Protein AF-Q7GEY7-F1 (afdb_monomer)

Radius of gyration: 15.97 Å; Cα contacts (8 Å, |Δi|>4): 16; chains: 1; bounding box: 35×17×44 Å

Foldseek 3Di:
DVVVVVCVCCVVVLVVVLVVCLVVVVVVQVVCCVVVVHPGGPPPVVNVVVNVCSNVVD

Sequence (58 aa):
DPILYQHLFWFFGHPEVYILILPGFGMVSHIISQESGKKEAFGTLGMIYAMLAIGILG

Organism: Artemia sp. (NCBI:txid6662)

Structure (mmCIF, N/CA/C/O backbone):
data_AF-Q7GEY7-F1
#
_entry.id   AF-Q7GEY7-F1
#
loop_
_atom_site.group_PDB
_atom_site.id
_atom_site.type_symbol
_atom_site.label_atom_id
_atom_site.label_alt_id
_atom_site.label_comp_id
_atom_site.label_asym_id
_atom_site.label_entity_id
_atom_site.label_seq_id
_atom_site.pdbx_PDB_ins_code
_atom_site.Cartn_x
_atom_site.Cartn_y
_atom_site.Cartn_z
_atom_site.occupancy
_atom_site.B_iso_or_equiv
_atom_site.auth_seq_id
_atom_site.auth_comp_id
_atom_site.auth_asym_id
_atom_site.auth_atom_id
_atom_site.pdbx_PDB_model_num
ATOM 1 N N . ASP A 1 1 ? 16.747 -5.298 -26.421 1.00 87.69 1 ASP A N 1
ATOM 2 C CA . ASP A 1 1 ? 16.921 -6.669 -25.917 1.00 87.69 1 ASP A CA 1
ATOM 3 C C . ASP A 1 1 ? 15.655 -7.080 -25.160 1.00 87.69 1 ASP A C 1
ATOM 5 O O . ASP A 1 1 ? 15.252 -6.328 -24.275 1.00 87.69 1 ASP A O 1
ATOM 9 N N . PRO A 1 2 ? 14.959 -8.165 -25.539 1.00 89.44 2 PRO A N 1
ATOM 10 C CA . PRO A 1 2 ? 13.683 -8.553 -24.928 1.00 89.44 2 PRO A CA 1
ATOM 11 C C . PRO A 1 2 ? 13.774 -8.845 -23.418 1.00 89.44 2 PRO A C 1
ATOM 13 O O . PRO A 1 2 ? 12.796 -8.635 -22.706 1.00 89.44 2 PRO A O 1
ATOM 16 N N . ILE A 1 3 ? 14.942 -9.240 -22.901 1.00 93.44 3 ILE A N 1
ATOM 17 C CA . ILE A 1 3 ? 15.159 -9.472 -21.461 1.00 93.44 3 ILE A CA 1
ATOM 18 C C . ILE A 1 3 ? 15.276 -8.152 -20.692 1.00 93.44 3 ILE A C 1
ATOM 20 O O . ILE A 1 3 ? 14.767 -8.037 -19.576 1.00 93.44 3 ILE A O 1
ATOM 24 N N . LEU A 1 4 ? 15.879 -7.127 -21.301 1.00 92.38 4 LEU A N 1
ATOM 25 C CA . LEU A 1 4 ? 15.949 -5.784 -20.718 1.00 92.38 4 LEU A CA 1
ATOM 26 C C . LEU A 1 4 ? 14.549 -5.176 -20.551 1.00 92.38 4 LEU A C 1
ATOM 28 O O . LEU A 1 4 ? 14.264 -4.561 -19.528 1.00 92.38 4 LEU A O 1
ATOM 32 N N . TYR A 1 5 ? 13.656 -5.392 -21.521 1.00 92.69 5 TYR A N 1
ATOM 33 C CA . TYR A 1 5 ? 12.268 -4.942 -21.414 1.00 92.69 5 TYR A CA 1
ATOM 34 C C . TYR A 1 5 ? 11.520 -5.643 -20.272 1.00 92.69 5 TYR A C 1
ATOM 36 O O . TYR A 1 5 ? 10.804 -4.981 -19.530 1.00 92.69 5 TYR A O 1
ATOM 44 N N . GLN A 1 6 ? 11.722 -6.951 -20.075 1.00 90.00 6 GLN A N 1
ATOM 45 C CA . GLN A 1 6 ? 11.109 -7.678 -18.956 1.00 90.00 6 GLN A CA 1
ATOM 46 C C . GLN A 1 6 ? 11.583 -7.163 -17.592 1.00 90.00 6 GLN A C 1
ATOM 48 O O . GLN A 1 6 ? 10.765 -7.014 -16.689 1.00 90.00 6 GLN A O 1
ATOM 53 N N . HIS A 1 7 ? 12.874 -6.846 -17.447 1.00 92.69 7 HIS A N 1
ATOM 54 C CA . HIS A 1 7 ? 13.395 -6.259 -16.209 1.00 92.69 7 HIS A CA 1
ATOM 55 C C . HIS A 1 7 ? 12.764 -4.898 -15.932 1.00 92.69 7 HIS A C 1
ATOM 57 O O . HIS A 1 7 ? 12.301 -4.666 -14.825 1.00 92.69 7 HIS A O 1
ATOM 63 N N . LEU A 1 8 ? 12.689 -4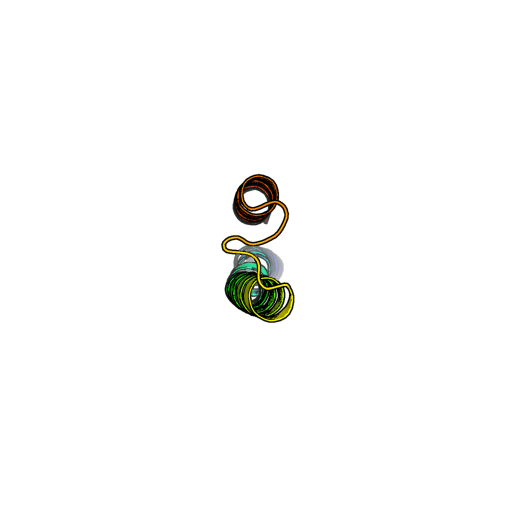.024 -16.939 1.00 91.56 8 LEU A N 1
ATOM 64 C CA . LEU A 1 8 ? 12.053 -2.715 -16.786 1.00 91.56 8 LEU A CA 1
ATOM 65 C C . LEU A 1 8 ? 10.557 -2.845 -16.478 1.00 91.56 8 LEU A C 1
ATOM 67 O O . LEU A 1 8 ? 10.052 -2.150 -15.604 1.00 91.56 8 LEU A O 1
ATOM 71 N N . PHE A 1 9 ? 9.859 -3.763 -17.147 1.00 93.00 9 PHE A N 1
ATOM 72 C CA . PHE A 1 9 ? 8.440 -4.012 -16.918 1.00 93.00 9 PHE A CA 1
ATOM 73 C C . PHE A 1 9 ? 8.162 -4.439 -15.475 1.00 93.00 9 PHE A C 1
ATOM 75 O O . PHE A 1 9 ? 7.324 -3.835 -14.818 1.00 93.00 9 PHE A O 1
ATOM 82 N N . TRP A 1 10 ? 8.881 -5.436 -14.955 1.00 91.19 10 TRP A N 1
ATOM 83 C CA . TRP A 1 10 ? 8.658 -5.922 -13.591 1.00 91.19 10 TRP A CA 1
ATOM 84 C C . TRP A 1 10 ? 9.208 -4.980 -12.519 1.00 91.19 10 TRP A C 1
ATOM 86 O O . TRP A 1 10 ? 8.609 -4.87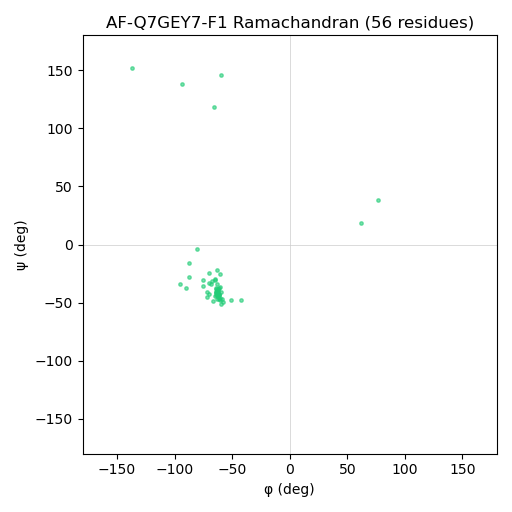7 -11.452 1.00 91.19 10 TRP A O 1
ATOM 96 N N . PHE A 1 11 ? 10.279 -4.240 -12.818 1.00 90.88 11 PHE A N 1
ATOM 97 C CA . PHE A 1 11 ? 10.825 -3.218 -11.924 1.00 90.88 11 PHE A CA 1
ATOM 98 C C . PHE A 1 11 ? 9.837 -2.074 -11.662 1.00 90.88 11 PHE A C 1
ATOM 100 O O . PHE A 1 11 ? 9.818 -1.546 -10.559 1.00 90.88 11 PHE A O 1
ATOM 107 N N . PHE A 1 12 ? 9.001 -1.701 -12.638 1.00 89.88 12 PHE A N 1
ATOM 108 C CA . PHE A 1 12 ? 7.954 -0.688 -12.437 1.00 89.88 12 PHE A CA 1
ATOM 109 C C . PHE A 1 12 ? 6.584 -1.286 -12.098 1.00 89.88 12 PHE A C 1
ATOM 111 O O . PHE A 1 12 ? 5.852 -0.710 -11.297 1.00 89.88 12 PHE A O 1
ATOM 118 N N . GLY A 1 13 ? 6.249 -2.451 -12.653 1.00 90.94 13 GLY A N 1
ATOM 119 C CA . GLY A 1 13 ? 4.946 -3.087 -12.463 1.00 90.94 13 GLY A CA 1
ATOM 120 C C . GLY A 1 13 ? 4.727 -3.630 -11.050 1.00 90.94 13 GLY A C 1
ATOM 121 O O . GLY A 1 13 ? 3.605 -3.593 -10.550 1.00 90.94 13 GLY A O 1
ATOM 122 N N . HIS A 1 14 ? 5.780 -4.103 -10.377 1.00 89.44 14 HIS A N 1
ATOM 123 C CA . HIS A 1 14 ? 5.665 -4.602 -9.005 1.00 89.44 14 HIS A CA 1
ATOM 124 C C . HIS A 1 14 ? 5.430 -3.458 -7.989 1.00 89.44 14 HIS A C 1
ATOM 126 O O . HIS A 1 14 ? 4.454 -3.529 -7.241 1.00 89.44 14 HIS A O 1
ATOM 132 N N . PRO A 1 15 ? 6.158 -2.325 -8.043 1.00 90.62 15 PRO A N 1
ATOM 133 C CA . PRO A 1 15 ? 5.796 -1.126 -7.284 1.00 90.62 15 PRO A CA 1
ATOM 134 C C . PRO A 1 15 ? 4.420 -0.538 -7.632 1.00 90.62 15 PRO A C 1
ATOM 136 O O . PRO A 1 15 ? 3.712 -0.068 -6.739 1.00 90.62 15 PRO A O 1
ATOM 139 N N . GLU A 1 16 ? 4.009 -0.567 -8.905 1.00 92.38 16 GLU A N 1
ATOM 140 C CA . GLU A 1 16 ? 2.720 -0.018 -9.355 1.00 92.38 16 GLU A CA 1
ATOM 141 C C . GLU A 1 16 ? 1.536 -0.678 -8.638 1.00 92.38 16 GLU A C 1
ATOM 143 O O . GLU A 1 16 ? 0.666 0.016 -8.105 1.00 92.38 16 GLU A O 1
ATOM 148 N N . VAL A 1 17 ? 1.521 -2.012 -8.542 1.00 90.19 17 VAL A N 1
ATOM 149 C CA . VAL A 1 17 ? 0.422 -2.723 -7.869 1.00 90.19 17 VAL A CA 1
ATOM 150 C C . VAL A 1 17 ? 0.356 -2.418 -6.369 1.00 90.19 17 VAL A C 1
ATOM 152 O O . VAL A 1 17 ? -0.740 -2.373 -5.803 1.00 90.19 17 VAL A O 1
ATOM 155 N N . TYR A 1 18 ? 1.491 -2.138 -5.720 1.00 89.12 18 TYR A N 1
ATOM 156 C CA . TYR A 1 18 ? 1.510 -1.733 -4.314 1.00 89.12 18 TYR A CA 1
ATOM 157 C C . TYR A 1 18 ? 0.977 -0.319 -4.106 1.00 89.12 18 TYR A C 1
ATOM 159 O O . TYR A 1 18 ? 0.194 -0.080 -3.186 1.00 89.12 18 TYR A O 1
ATOM 167 N N . ILE A 1 19 ? 1.333 0.614 -4.987 1.00 89.06 19 ILE A 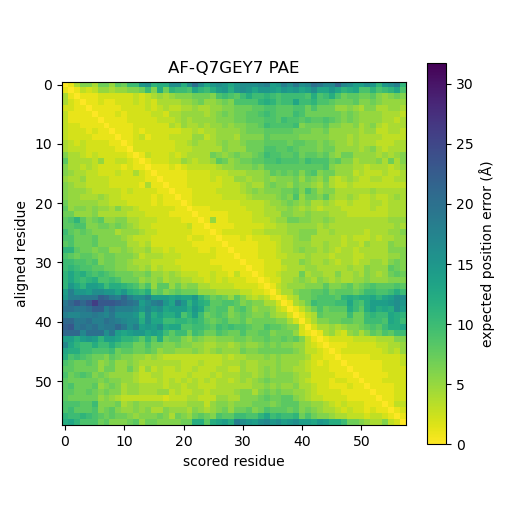N 1
ATOM 168 C CA . ILE A 1 19 ? 0.816 1.985 -4.933 1.00 89.06 19 ILE A CA 1
ATOM 169 C C . ILE A 1 19 ? -0.705 1.991 -5.113 1.00 89.06 19 ILE A C 1
ATOM 171 O O . ILE A 1 19 ? -1.400 2.740 -4.428 1.00 89.06 19 ILE A O 1
ATOM 175 N N . LEU A 1 20 ? -1.233 1.125 -5.979 1.00 89.56 20 LEU A N 1
ATOM 176 C CA . LEU A 1 20 ? -2.672 1.004 -6.206 1.00 89.56 20 LEU A CA 1
ATOM 177 C C . LEU A 1 20 ? -3.427 0.418 -5.000 1.00 89.56 20 LEU A C 1
ATOM 179 O O . LEU A 1 20 ? -4.560 0.826 -4.742 1.00 89.56 20 LEU A O 1
ATOM 183 N N . ILE A 1 21 ? -2.826 -0.503 -4.235 1.00 89.44 21 ILE A N 1
ATOM 184 C CA . ILE A 1 21 ? -3.510 -1.168 -3.110 1.00 89.44 21 ILE A CA 1
ATOM 185 C C . ILE A 1 21 ? -3.401 -0.408 -1.776 1.00 89.44 21 ILE A C 1
ATOM 187 O O . ILE A 1 21 ? -4.312 -0.487 -0.949 1.00 89.44 21 ILE A O 1
ATOM 191 N N . LEU A 1 22 ? -2.334 0.371 -1.565 1.00 88.56 22 LEU A N 1
ATOM 192 C CA . LEU A 1 22 ? -2.125 1.191 -0.361 1.00 88.56 22 LEU A CA 1
ATOM 193 C C . LEU A 1 22 ? -3.318 2.101 0.019 1.00 88.56 22 LEU A C 1
ATOM 195 O O . LEU A 1 22 ? -3.735 2.061 1.181 1.00 88.56 22 LEU A O 1
ATOM 199 N N . PRO A 1 23 ? -3.931 2.881 -0.896 1.00 87.50 23 PRO A N 1
ATOM 200 C CA . PRO A 1 23 ? -5.111 3.682 -0.561 1.00 87.50 23 PRO A CA 1
ATOM 201 C C . PRO A 1 23 ? -6.326 2.816 -0.195 1.00 87.50 23 PRO A C 1
ATOM 203 O O . PRO A 1 23 ? -7.132 3.217 0.646 1.00 87.50 23 PRO A O 1
ATOM 206 N N . GLY A 1 24 ? -6.434 1.609 -0.761 1.00 89.88 24 GLY A N 1
ATOM 207 C CA . GLY A 1 24 ? -7.460 0.629 -0.398 1.00 89.88 24 GLY A CA 1
ATOM 208 C C . GLY A 1 24 ? -7.369 0.215 1.071 1.00 89.88 24 GLY A C 1
ATOM 209 O O . GLY A 1 24 ? -8.372 0.251 1.784 1.00 89.88 24 GLY A O 1
ATOM 210 N N . PHE A 1 25 ? -6.161 -0.086 1.560 1.00 88.31 25 PHE A N 1
ATOM 211 C CA . PHE A 1 25 ? -5.941 -0.380 2.981 1.00 88.31 25 PHE A CA 1
ATO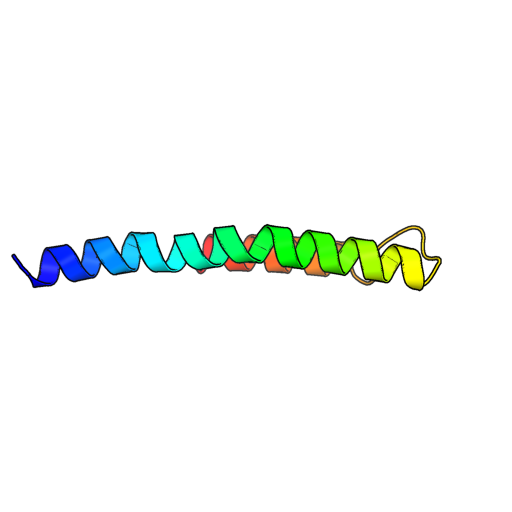M 212 C C . PHE A 1 25 ? -6.272 0.813 3.886 1.00 88.31 25 PHE A C 1
ATOM 214 O O . PHE A 1 25 ? -6.879 0.632 4.944 1.00 88.31 25 PHE A O 1
ATOM 221 N N . GLY A 1 26 ? -5.953 2.034 3.446 1.00 86.44 26 GLY A N 1
ATOM 222 C CA . GLY A 1 26 ? -6.341 3.265 4.137 1.00 86.44 26 GLY A CA 1
ATOM 223 C C . GLY A 1 26 ? -7.859 3.392 4.299 1.00 86.44 26 GLY A C 1
ATOM 224 O O . GLY A 1 26 ? -8.347 3.583 5.414 1.00 86.44 26 GLY A O 1
ATOM 225 N N . MET A 1 27 ? -8.620 3.206 3.218 1.00 88.75 27 MET A N 1
ATOM 226 C CA . MET A 1 27 ? -10.086 3.278 3.254 1.00 88.75 27 MET A CA 1
ATOM 227 C C . MET A 1 27 ? -10.701 2.208 4.160 1.00 88.75 27 MET A C 1
ATOM 229 O O . MET A 1 27 ? -11.553 2.525 4.990 1.00 88.75 27 MET A O 1
ATOM 233 N N . VAL A 1 28 ? -10.240 0.958 4.058 1.00 87.75 28 VAL A N 1
ATOM 234 C CA . VAL A 1 28 ? -10.729 -0.143 4.906 1.00 87.75 28 VAL A CA 1
ATOM 235 C C . VAL A 1 28 ? -10.479 0.153 6.386 1.00 87.75 28 VAL A C 1
ATOM 237 O O . VAL A 1 28 ? -11.367 -0.055 7.211 1.00 87.75 28 VAL A O 1
ATOM 240 N N . SER A 1 29 ? -9.313 0.705 6.733 1.00 85.81 29 SER A N 1
ATOM 241 C CA . SER A 1 29 ? -8.995 1.063 8.120 1.00 85.81 29 SER A CA 1
ATOM 242 C C . SER A 1 29 ? -9.932 2.129 8.693 1.00 85.81 29 SER A C 1
ATOM 244 O O . SER A 1 29 ? -10.368 2.022 9.84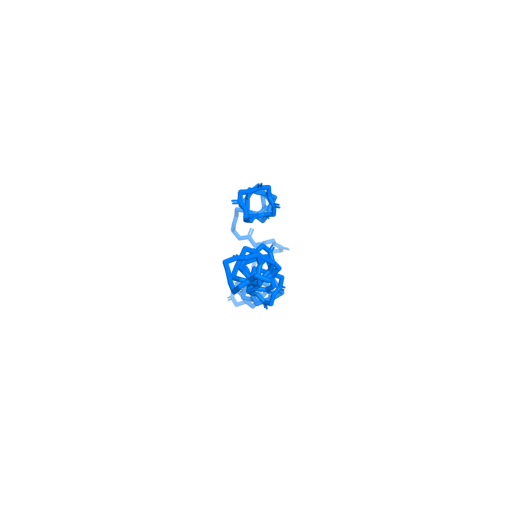2 1.00 85.81 29 SER A O 1
ATOM 246 N N . HIS A 1 30 ? -10.296 3.121 7.875 1.00 85.69 30 HIS A N 1
ATOM 247 C CA . HIS A 1 30 ? -11.192 4.196 8.275 1.00 85.69 30 HIS A CA 1
ATOM 248 C C . HIS A 1 30 ? -12.623 3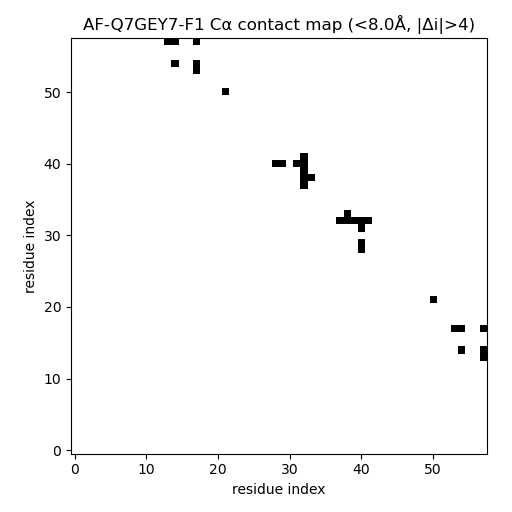.683 8.468 1.00 85.69 30 HIS A C 1
ATOM 250 O O . HIS A 1 30 ? -13.261 4.012 9.467 1.00 85.69 30 HIS A O 1
ATOM 256 N N . ILE A 1 31 ? -13.103 2.824 7.560 1.00 87.50 31 ILE A N 1
ATOM 257 C CA . ILE A 1 31 ? -14.424 2.188 7.666 1.00 87.50 31 ILE A CA 1
ATOM 258 C C . ILE A 1 31 ? -14.499 1.347 8.946 1.00 87.50 31 ILE A C 1
ATOM 260 O O . ILE A 1 31 ? -15.426 1.506 9.730 1.00 87.50 31 ILE A O 1
ATOM 264 N N . ILE A 1 32 ? -13.491 0.513 9.222 1.00 85.19 32 ILE A N 1
ATOM 265 C CA . ILE A 1 32 ? -13.463 -0.316 10.439 1.00 85.19 32 ILE A CA 1
ATOM 266 C C . ILE A 1 32 ? -13.444 0.550 11.705 1.00 85.19 32 ILE A C 1
ATOM 268 O O . ILE A 1 32 ? -14.129 0.220 12.675 1.00 85.19 32 ILE A O 1
ATOM 272 N N . SER A 1 33 ? -12.684 1.652 11.716 1.00 85.69 33 SER A N 1
ATOM 273 C CA . SER A 1 33 ? -12.648 2.584 12.853 1.00 85.69 33 SER A CA 1
ATOM 274 C C . SER A 1 33 ? -14.022 3.205 13.114 1.00 85.69 33 SER A C 1
ATOM 276 O O . SER A 1 33 ? -14.454 3.272 14.266 1.00 85.69 33 SER A O 1
ATOM 278 N N . GLN A 1 34 ? -14.716 3.606 12.044 1.00 84.62 34 GLN A N 1
ATOM 279 C CA . GLN A 1 34 ? -16.049 4.197 12.102 1.00 84.62 34 GLN A CA 1
ATOM 280 C C . GLN A 1 34 ? -17.100 3.188 12.587 1.00 84.62 34 GLN A C 1
ATOM 282 O O . GLN A 1 34 ? -17.826 3.483 13.535 1.00 84.62 34 GLN A O 1
ATOM 287 N N . GLU A 1 35 ? -17.123 1.982 12.017 1.00 84.44 35 GLU A N 1
ATOM 288 C CA . GLU A 1 35 ? -18.070 0.918 12.386 1.00 84.44 35 GLU A CA 1
ATOM 289 C C . GLU A 1 35 ? -17.827 0.379 13.805 1.00 84.44 35 GLU A C 1
ATOM 291 O O . GLU A 1 35 ? -18.759 0.000 14.510 1.00 84.44 35 GLU A O 1
ATOM 296 N N . SER A 1 36 ? -16.576 0.387 14.274 1.00 81.81 36 SER A N 1
ATOM 297 C CA . SER A 1 36 ? -16.224 -0.051 15.633 1.00 81.81 36 SER A CA 1
ATOM 2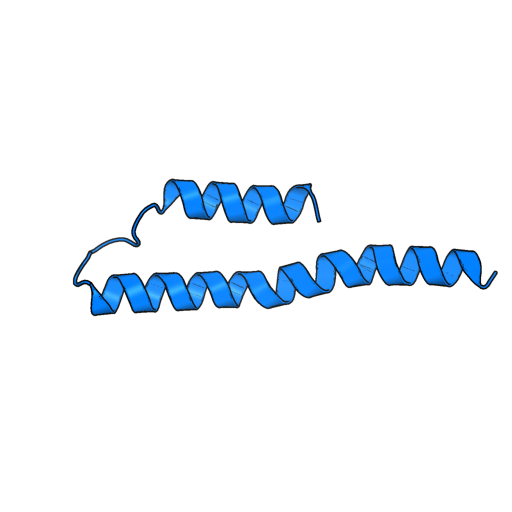98 C C . SER A 1 36 ? -16.485 1.015 16.706 1.00 81.81 36 SER A C 1
ATOM 300 O O . SER A 1 36 ? -16.229 0.762 17.885 1.00 81.81 36 SER A O 1
ATOM 302 N N . GLY A 1 37 ? -16.910 2.228 16.324 1.00 78.25 37 GLY A N 1
ATOM 303 C CA . GLY A 1 37 ? -17.078 3.365 17.237 1.00 78.25 37 GLY A CA 1
ATOM 304 C C . GLY A 1 37 ? -15.779 3.811 17.923 1.00 78.25 37 GLY A C 1
ATOM 305 O O . GLY A 1 37 ? -15.815 4.475 18.962 1.00 78.25 37 GLY A O 1
ATOM 306 N N . LYS A 1 38 ? -14.618 3.424 17.380 1.00 72.94 38 LYS A N 1
ATOM 307 C CA . LYS A 1 38 ? -13.301 3.741 17.938 1.00 72.94 38 LYS A CA 1
ATOM 30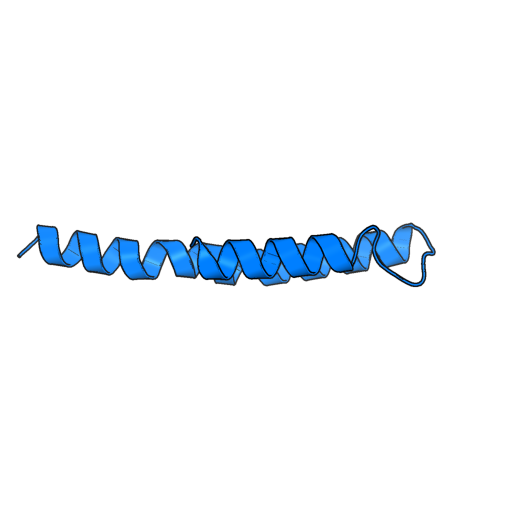8 C C . LYS A 1 38 ? -12.758 5.011 17.294 1.00 72.94 38 LYS A C 1
ATOM 310 O O . LYS A 1 38 ? -12.839 5.190 16.084 1.00 72.94 38 LYS A O 1
ATOM 315 N N . LYS A 1 39 ? -12.150 5.876 18.115 1.00 68.62 39 LYS A N 1
ATOM 316 C CA . LYS A 1 39 ? -11.474 7.100 17.643 1.00 68.62 39 LYS A CA 1
ATOM 317 C C . LYS A 1 39 ? -10.283 6.810 16.729 1.00 68.62 39 LYS A C 1
ATOM 319 O O . LYS A 1 39 ? -9.901 7.687 15.967 1.00 68.62 39 LYS A O 1
ATOM 324 N N . GLU A 1 40 ? -9.719 5.609 16.817 1.00 73.69 40 GLU A N 1
ATOM 325 C CA . GLU A 1 40 ? -8.598 5.179 15.991 1.00 73.69 40 GLU A CA 1
ATOM 326 C C . GLU A 1 40 ? -8.781 3.747 15.490 1.00 73.69 40 GLU A C 1
ATOM 328 O O . GLU A 1 40 ? -9.407 2.908 16.153 1.00 73.69 40 GLU A O 1
ATOM 333 N N . ALA A 1 41 ? -8.176 3.472 14.333 1.00 75.12 41 ALA A N 1
ATOM 334 C CA . ALA A 1 41 ? -8.083 2.134 13.779 1.00 75.12 41 ALA A CA 1
ATOM 335 C C . ALA A 1 41 ? -7.330 1.205 14.747 1.00 75.12 41 ALA A C 1
ATOM 337 O O . ALA A 1 41 ? -6.404 1.600 15.458 1.00 75.12 41 ALA A O 1
ATOM 338 N N . PHE A 1 42 ? -7.726 -0.066 14.794 1.00 71.25 42 PHE A N 1
ATOM 339 C CA . PHE A 1 42 ? -7.019 -1.043 15.614 1.00 71.25 42 PHE A CA 1
ATOM 340 C C . PHE A 1 42 ? -5.603 -1.256 15.064 1.00 71.25 42 PHE A C 1
ATOM 342 O O . PHE A 1 42 ? -5.435 -1.703 13.933 1.00 71.25 42 PHE A O 1
ATOM 349 N N . GLY A 1 43 ? -4.586 -0.947 15.872 1.00 78.81 43 GLY A N 1
ATOM 350 C CA . GLY A 1 43 ? -3.192 -1.167 15.493 1.00 78.81 43 GLY A CA 1
ATOM 351 C C . GLY A 1 43 ? -2.624 -0.139 14.507 1.00 78.81 43 GLY A C 1
ATOM 352 O O . GLY A 1 43 ? -1.818 -0.524 13.664 1.00 78.81 43 GLY A O 1
ATOM 353 N N . THR A 1 44 ? -2.980 1.150 14.626 1.00 79.44 44 THR A N 1
ATOM 354 C CA . THR A 1 44 ? -2.464 2.267 13.798 1.00 79.44 44 THR A CA 1
ATOM 355 C C . THR A 1 44 ? -0.951 2.192 13.555 1.00 79.44 44 THR A C 1
ATOM 357 O O . THR A 1 44 ? -0.500 2.268 12.414 1.00 79.44 44 THR A O 1
ATOM 360 N N . LEU A 1 45 ? -0.156 1.960 14.607 1.00 81.19 45 LEU A N 1
ATOM 361 C CA . LEU A 1 45 ? 1.300 1.802 14.491 1.00 81.19 45 LEU A CA 1
ATOM 362 C C . LEU A 1 45 ? 1.697 0.599 13.620 1.00 81.19 45 LEU A C 1
ATOM 364 O O . LEU A 1 45 ? 2.571 0.722 12.768 1.00 81.19 45 LEU A O 1
ATOM 368 N N . GLY A 1 46 ? 1.038 -0.551 13.791 1.00 86.25 46 GLY A N 1
ATOM 369 C CA . GLY A 1 46 ? 1.293 -1.752 12.989 1.00 86.25 46 GLY A CA 1
ATOM 370 C C . GLY A 1 46 ? 0.950 -1.554 11.513 1.00 86.25 46 GLY A C 1
ATOM 371 O O . GLY A 1 46 ? 1.705 -1.980 10.645 1.00 86.25 46 GLY A O 1
ATOM 372 N N . MET A 1 47 ? -0.136 -0.836 11.225 1.00 86.75 47 MET A N 1
ATOM 373 C CA . MET A 1 47 ? -0.508 -0.452 9.863 1.00 86.75 47 MET A CA 1
ATOM 374 C C . MET A 1 47 ? 0.537 0.463 9.214 1.00 86.75 47 MET A C 1
ATOM 376 O O . MET A 1 47 ? 0.909 0.242 8.065 1.00 86.75 47 MET A O 1
ATOM 380 N N . ILE A 1 48 ? 1.048 1.458 9.947 1.00 86.88 48 ILE A N 1
ATOM 381 C CA . ILE A 1 48 ? 2.104 2.356 9.455 1.00 86.88 48 ILE A CA 1
ATOM 382 C C . ILE A 1 48 ? 3.376 1.564 9.130 1.00 86.88 48 ILE A C 1
ATOM 384 O O . ILE A 1 48 ? 3.932 1.723 8.044 1.00 86.88 48 ILE A O 1
ATOM 388 N N . TYR A 1 49 ? 3.810 0.670 10.024 1.00 89.25 49 TYR A N 1
ATOM 389 C CA . TYR A 1 49 ? 4.981 -0.174 9.769 1.00 89.25 49 TYR A CA 1
ATOM 390 C C . TYR A 1 49 ? 4.769 -1.139 8.600 1.00 89.25 49 TYR A C 1
ATOM 392 O O . TYR A 1 49 ? 5.690 -1.336 7.812 1.00 89.25 49 TYR A O 1
ATOM 400 N N . ALA A 1 50 ? 3.567 -1.698 8.440 1.00 86.75 50 ALA A N 1
ATOM 401 C CA . ALA A 1 50 ? 3.241 -2.561 7.309 1.00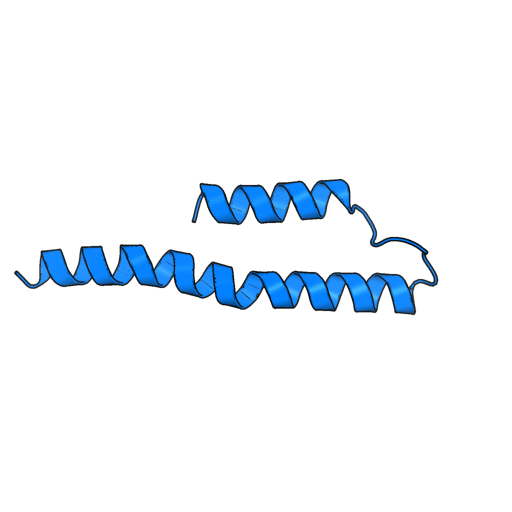 86.75 50 ALA A CA 1
ATOM 402 C C . ALA A 1 50 ? 3.280 -1.797 5.974 1.00 86.75 50 ALA A C 1
ATOM 404 O O . ALA A 1 50 ? 3.874 -2.282 5.016 1.00 86.75 50 ALA A O 1
ATOM 405 N N . MET A 1 51 ? 2.721 -0.583 5.914 1.00 88.00 51 MET A N 1
ATOM 406 C CA . MET A 1 51 ? 2.764 0.257 4.709 1.00 88.00 51 MET A CA 1
ATOM 407 C C . MET A 1 51 ? 4.196 0.666 4.339 1.00 88.00 51 MET A C 1
ATOM 409 O O . MET A 1 51 ? 4.563 0.617 3.166 1.00 88.00 51 MET A O 1
ATOM 413 N N . LEU A 1 52 ? 5.026 1.009 5.331 1.00 88.81 52 LEU A N 1
ATOM 414 C CA . LEU A 1 52 ? 6.448 1.292 5.113 1.00 88.81 52 LEU A CA 1
ATOM 415 C C . LEU A 1 52 ? 7.210 0.054 4.625 1.00 88.81 52 LEU A C 1
ATOM 417 O O . LEU A 1 52 ? 8.002 0.157 3.694 1.00 88.81 52 LEU A O 1
ATOM 421 N N . ALA A 1 53 ? 6.958 -1.117 5.215 1.00 89.12 53 ALA A N 1
ATOM 422 C CA . ALA A 1 53 ? 7.601 -2.363 4.808 1.00 89.12 53 ALA A CA 1
ATOM 423 C C . ALA A 1 53 ? 7.242 -2.753 3.366 1.00 89.12 53 ALA A C 1
ATOM 425 O O . ALA A 1 53 ? 8.131 -3.150 2.619 1.00 89.12 53 ALA A O 1
ATOM 426 N N . ILE A 1 54 ? 5.979 -2.583 2.954 1.00 87.69 54 ILE A N 1
ATOM 427 C CA . ILE A 1 54 ? 5.540 -2.813 1.566 1.00 87.69 54 ILE A CA 1
ATOM 428 C C . ILE A 1 54 ? 6.279 -1.875 0.603 1.00 87.69 54 ILE A C 1
ATOM 430 O O . ILE A 1 54 ? 6.734 -2.320 -0.441 1.00 87.69 54 ILE A O 1
ATOM 434 N N . GLY A 1 55 ? 6.453 -0.599 0.965 1.00 84.31 55 GLY A N 1
ATOM 435 C CA . GLY A 1 55 ? 7.168 0.364 0.122 1.00 84.31 55 GLY A CA 1
ATOM 436 C C . GLY A 1 55 ? 8.682 0.134 0.013 1.00 84.31 55 GLY A C 1
ATOM 437 O O . GLY A 1 55 ? 9.282 0.575 -0.958 1.00 84.31 55 GLY A O 1
ATOM 438 N N . ILE A 1 56 ? 9.306 -0.526 0.994 1.00 85.69 56 ILE A N 1
ATOM 439 C CA . ILE A 1 56 ? 10.753 -0.824 0.995 1.00 85.69 56 ILE A CA 1
ATOM 440 C C . ILE A 1 56 ? 11.044 -2.181 0.334 1.00 85.69 56 ILE A C 1
ATOM 442 O O . ILE A 1 56 ? 12.065 -2.329 -0.331 1.00 85.69 56 ILE A O 1
ATOM 446 N N . LEU A 1 57 ? 10.182 -3.182 0.543 1.00 83.88 57 LEU A N 1
ATOM 447 C CA . LEU A 1 57 ? 10.369 -4.542 0.020 1.00 83.88 57 LEU A CA 1
ATOM 448 C C . LEU A 1 57 ? 9.804 -4.744 -1.394 1.00 83.88 57 LEU A C 1
ATOM 450 O O . LEU A 1 57 ? 10.105 -5.768 -2.009 1.00 83.88 57 LEU A O 1
ATOM 454 N N . GLY A 1 58 ? 8.945 -3.829 -1.849 1.00 72.75 58 GLY A N 1
ATOM 455 C CA . GLY A 1 58 ? 8.251 -3.890 -3.133 1.00 72.75 58 GLY A CA 1
ATOM 456 C C . GLY A 1 58 ? 9.073 -3.465 -4.337 1.00 72.75 58 GLY A C 1
ATOM 457 O O . GLY A 1 58 ? 10.028 -2.676 -4.172 1.00 72.75 58 GLY A O 1
#

Mean predicted aligned error: 5.71 Å

pLDDT: mean 86.19, std 5.79, range [68.62, 93.44]

Solvent-accessible surface area (backbone atoms only — not comparable to full-atom values): 3344 Å² total; per-residue (Å²): 108,78,67,60,52,52,51,54,49,51,68,49,49,51,43,48,57,50,65,66,45,52,61,53,55,53,52,52,40,52,51,53,12,59,77,66,74,39,97,56,43,91,55,57,68,58,52,52,52,50,55,52,48,51,70,70,75,80

Secondary structure (DSSP, 8-state):
-HHHHHHHHHHHHHHHHHHHHHHHHHHHHHHHHHHTT-SS-TTHHHHHHHHHHHHHH-

InterPro domains:
  IPR000883 Cytochrome c oxidase subunit I [PF00115] (1-58)
  IPR000883 Cytochrome c oxidase subunit I [PR01165] (8-29)
  IPR000883 Cytochrome c oxidase subunit I [PR01165] (55-58)
  IPR000883 Cytochrome c oxidase subunit I [PTHR10422] (1-58)
  IPR023616 Cytochrome c oxidase-like, subunit I domain [PS50855] (1-58)
  IPR036927 Cytochrome c oxidase-like, subunit I superfamily [G3DSA:1.20.210.10] (1-58)
  IPR036927 Cytochrome c oxidase-like, subunit I superfamily [SSF81442] (1-58)